Protein AF-A0A2W2DMK9-F1 (afdb_monomer_lite)

Secondary structure (DSSP, 8-state):
----------S-HHHHHHHHHHHHHH-----HHHHHHHHHHHHHHHHHHHHHTT-HHHHHHHT-GGGTTT--HHHHHHHHHH--HHHHHHHHHHHHTT----------GGGG-

Structure (mmCIF, N/CA/C/O backbone):
data_AF-A0A2W2DMK9-F1
#
_entry.id   AF-A0A2W2DMK9-F1
#
loop_
_atom_site.group_PDB
_atom_site.id
_atom_site.type_symbol
_atom_site.label_atom_id
_atom_site.label_alt_id
_atom_site.label_comp_id
_atom_site.label_asym_id
_atom_site.label_entity_id
_atom_site.label_seq_id
_atom_site.pdbx_PDB_ins_code
_atom_site.Cartn_x
_atom_site.Cartn_y
_atom_site.Cartn_z
_atom_site.occupancy
_atom_site.B_iso_or_equiv
_atom_site.auth_seq_id
_atom_site.auth_comp_id
_atom_site.auth_asym_id
_atom_site.auth_atom_id
_atom_site.pdbx_PDB_model_num
ATOM 1 N N . ALA A 1 1 ? -14.076 0.960 -11.144 1.00 63.22 1 ALA A N 1
ATOM 2 C CA . ALA A 1 1 ? -12.914 0.153 -11.570 1.00 63.22 1 ALA A CA 1
ATOM 3 C C . ALA A 1 1 ? -11.703 0.640 -10.790 1.00 63.22 1 ALA A C 1
ATOM 5 O O . ALA A 1 1 ? -11.565 1.849 -10.645 1.00 63.22 1 ALA A O 1
ATOM 6 N N . LEU A 1 2 ? -10.895 -0.267 -10.238 1.00 81.94 2 LEU A N 1
ATOM 7 C CA . LEU A 1 2 ? -9.664 0.103 -9.536 1.00 81.94 2 LEU A CA 1
ATOM 8 C C . LEU A 1 2 ? -8.617 0.544 -10.565 1.00 81.94 2 LEU A C 1
ATOM 10 O O . LEU A 1 2 ? -8.496 -0.079 -11.619 1.00 81.94 2 LEU A O 1
ATOM 14 N N . PHE A 1 3 ? -7.872 1.601 -10.265 1.00 89.00 3 PHE A N 1
ATOM 15 C CA . PHE A 1 3 ? -6.722 2.037 -11.050 1.00 89.00 3 PHE A CA 1
ATOM 16 C C . PHE A 1 3 ? -5.594 2.434 -10.100 1.00 89.00 3 PHE A C 1
ATOM 18 O O . PHE A 1 3 ? -5.844 2.856 -8.973 1.00 89.00 3 PHE A O 1
ATOM 25 N N . LEU A 1 4 ? -4.356 2.284 -10.560 1.00 90.56 4 LEU A N 1
ATOM 26 C CA . LEU A 1 4 ? -3.157 2.625 -9.807 1.00 90.56 4 LEU A CA 1
ATOM 27 C C . LEU A 1 4 ? -2.240 3.447 -10.707 1.00 90.56 4 LEU A C 1
ATOM 29 O O . LEU A 1 4 ? -1.948 3.039 -11.831 1.00 90.56 4 LEU A O 1
ATOM 33 N N . THR A 1 5 ? -1.766 4.574 -10.187 1.00 93.06 5 THR A N 1
ATOM 34 C CA . THR A 1 5 ? -0.752 5.405 -10.836 1.00 93.06 5 THR A CA 1
ATOM 35 C C . THR A 1 5 ? 0.493 5.405 -9.964 1.00 93.06 5 THR A C 1
ATOM 37 O O . THR A 1 5 ? 0.423 5.735 -8.783 1.00 93.06 5 THR A O 1
ATOM 40 N N . LEU A 1 6 ? 1.631 5.043 -10.553 1.00 93.38 6 LEU A N 1
ATOM 41 C CA . LEU A 1 6 ? 2.944 5.071 -9.914 1.00 93.38 6 LEU A CA 1
ATOM 42 C C . LEU A 1 6 ? 3.880 5.904 -10.787 1.00 93.38 6 LEU A C 1
ATOM 44 O O . LEU A 1 6 ? 3.841 5.802 -12.013 1.00 93.38 6 LEU A O 1
ATOM 48 N N . GLY A 1 7 ? 4.721 6.720 -10.162 1.00 92.62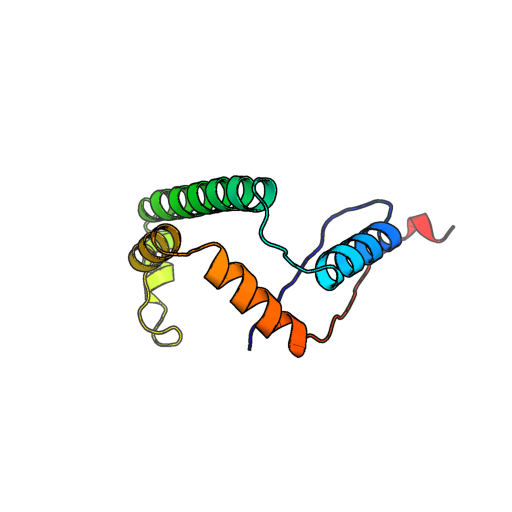 7 GLY A N 1
ATOM 49 C CA . GLY A 1 7 ? 5.668 7.570 -10.870 1.00 92.62 7 GLY A CA 1
ATOM 50 C C . GLY A 1 7 ? 6.539 8.372 -9.914 1.00 92.62 7 GLY A C 1
ATOM 51 O O . GLY A 1 7 ? 6.305 8.388 -8.707 1.00 92.62 7 GLY A O 1
ATOM 52 N N . GLY A 1 8 ? 7.548 9.027 -10.473 1.00 92.25 8 GLY A N 1
ATOM 53 C CA . GLY A 1 8 ? 8.471 9.887 -9.747 1.00 92.25 8 GLY A CA 1
ATOM 54 C C . GLY A 1 8 ? 9.547 10.441 -10.673 1.00 92.25 8 GLY A C 1
ATOM 55 O O . GLY A 1 8 ? 9.729 9.947 -11.790 1.00 92.25 8 GLY A O 1
ATOM 56 N N . ASP A 1 9 ? 10.257 11.457 -10.195 1.00 92.88 9 ASP A N 1
ATOM 57 C CA . ASP A 1 9 ? 11.366 12.062 -10.925 1.00 92.88 9 ASP A CA 1
ATOM 58 C C . ASP A 1 9 ? 12.608 11.171 -10.845 1.00 92.88 9 ASP A C 1
ATOM 60 O O . ASP A 1 9 ? 13.015 10.718 -9.773 1.00 92.88 9 ASP A O 1
ATOM 64 N N . THR A 1 10 ? 13.225 10.907 -11.994 1.00 92.38 10 THR A N 1
ATOM 65 C CA . THR A 1 10 ? 14.443 10.101 -12.083 1.00 92.38 10 THR A CA 1
ATOM 66 C C . THR A 1 10 ? 15.243 10.462 -13.329 1.00 92.38 10 THR A C 1
ATOM 68 O O . THR A 1 10 ? 14.679 10.781 -14.374 1.00 92.38 10 THR A O 1
ATOM 71 N N . ASN A 1 11 ? 16.568 10.342 -13.239 1.00 92.31 11 ASN A N 1
ATOM 72 C CA . ASN A 1 11 ? 17.453 10.417 -14.406 1.00 92.31 11 ASN A CA 1
ATOM 73 C C . ASN A 1 11 ? 17.453 9.112 -15.225 1.00 92.31 11 ASN A C 1
ATOM 75 O O . ASN A 1 11 ? 17.996 9.074 -16.325 1.00 92.31 11 ASN A O 1
ATOM 79 N N . HIS A 1 12 ? 16.835 8.050 -14.697 1.00 92.62 12 HIS A N 1
ATOM 80 C CA . HIS A 1 12 ? 16.813 6.706 -15.271 1.00 92.62 12 HIS A CA 1
ATOM 81 C C . HIS A 1 12 ? 15.364 6.216 -15.476 1.00 92.62 12 HIS A C 1
ATOM 83 O O . HIS A 1 12 ? 14.937 5.245 -14.845 1.00 92.62 12 HIS A O 1
ATOM 89 N N . PRO A 1 13 ? 14.557 6.872 -16.337 1.00 93.00 13 PRO A N 1
ATOM 90 C CA . PRO A 1 13 ? 13.124 6.584 -16.465 1.00 93.00 13 PRO A CA 1
ATOM 91 C C . PRO A 1 13 ? 12.839 5.157 -16.939 1.00 93.00 13 PRO A C 1
ATOM 93 O O . PRO A 1 13 ? 11.905 4.520 -16.458 1.00 93.00 13 PRO A O 1
ATOM 96 N N . THR A 1 14 ? 13.656 4.623 -17.850 1.00 93.12 14 THR A N 1
ATOM 97 C CA . THR A 1 14 ? 13.511 3.244 -18.338 1.00 93.12 14 THR A CA 1
ATOM 98 C C . THR A 1 14 ? 13.748 2.223 -17.225 1.00 93.12 14 THR A C 1
ATOM 100 O O . THR A 1 14 ? 12.982 1.269 -17.108 1.00 93.12 14 THR A O 1
ATOM 103 N N . GLU A 1 15 ? 14.769 2.436 -16.390 1.00 94.62 15 GLU A N 1
ATOM 104 C CA . GLU A 1 15 ? 15.094 1.546 -15.268 1.00 94.62 15 GLU A CA 1
ATOM 105 C C . GLU A 1 15 ? 13.992 1.578 -14.206 1.00 94.62 15 GLU A C 1
ATOM 107 O O . GLU A 1 15 ? 13.559 0.525 -13.747 1.00 94.62 15 GLU A O 1
ATOM 112 N N . LEU A 1 16 ? 13.465 2.766 -13.880 1.00 94.88 16 LEU A N 1
ATOM 113 C CA . LEU A 1 16 ? 12.340 2.905 -12.953 1.00 94.88 16 LEU A CA 1
ATOM 114 C C . LEU A 1 16 ? 11.089 2.185 -13.471 1.00 94.88 16 LEU A C 1
ATOM 116 O O . LEU A 1 16 ? 10.454 1.442 -12.727 1.00 94.88 16 LEU A O 1
ATOM 120 N N . ILE A 1 17 ? 10.741 2.375 -14.749 1.00 94.81 17 ILE A N 1
ATOM 121 C CA . ILE A 1 17 ? 9.590 1.701 -15.365 1.00 94.81 17 ILE A CA 1
ATOM 122 C C . ILE A 1 17 ? 9.751 0.181 -15.296 1.00 94.81 17 ILE A C 1
ATOM 124 O O . ILE A 1 17 ? 8.783 -0.515 -14.980 1.00 94.81 17 ILE A O 1
ATOM 128 N N . GLN A 1 18 ? 10.945 -0.335 -15.597 1.00 95.00 18 GLN A N 1
ATOM 129 C CA . GLN A 1 18 ? 11.197 -1.771 -15.553 1.00 95.00 18 GLN A CA 1
ATOM 130 C C . GLN A 1 18 ? 11.117 -2.303 -14.119 1.00 95.00 18 GLN A C 1
ATOM 132 O O . GLN A 1 18 ? 10.378 -3.251 -13.877 1.00 95.00 18 GLN A O 1
ATOM 137 N N . ALA A 1 19 ? 11.760 -1.633 -13.160 1.00 94.94 19 ALA A N 1
ATOM 138 C CA . ALA A 1 19 ? 11.716 -2.018 -11.752 1.00 94.94 19 ALA A CA 1
ATOM 139 C C . ALA A 1 19 ? 10.281 -2.045 -11.199 1.00 94.94 19 ALA A C 1
ATOM 141 O O . ALA A 1 19 ? 9.898 -2.993 -10.517 1.00 94.94 19 ALA A O 1
ATOM 142 N N . LEU A 1 20 ? 9.454 -1.047 -11.532 1.00 94.25 20 LEU A N 1
ATOM 143 C CA . LEU A 1 20 ? 8.047 -1.024 -11.125 1.00 94.25 20 LEU A CA 1
ATOM 144 C C . LEU A 1 20 ? 7.260 -2.190 -11.732 1.00 94.25 20 LEU A C 1
ATOM 146 O O . LEU A 1 20 ? 6.486 -2.832 -11.026 1.00 94.25 20 LEU A O 1
ATOM 150 N N . LYS A 1 21 ? 7.459 -2.494 -13.022 1.00 93.56 21 LYS A N 1
ATOM 151 C CA . LYS A 1 21 ? 6.818 -3.653 -13.665 1.00 93.56 21 LYS A CA 1
ATOM 152 C C . LYS A 1 21 ? 7.241 -4.965 -13.014 1.00 93.56 21 LYS A C 1
ATOM 154 O O . LYS A 1 21 ? 6.384 -5.808 -12.759 1.00 93.56 21 LYS A O 1
ATOM 159 N N . ASP A 1 22 ? 8.525 -5.122 -12.721 1.00 93.75 22 ASP A N 1
ATOM 160 C CA . ASP A 1 22 ? 9.062 -6.335 -12.106 1.00 93.75 22 ASP A CA 1
ATOM 161 C C . ASP A 1 22 ? 8.486 -6.532 -10.696 1.00 93.75 22 ASP A C 1
ATOM 163 O O . ASP A 1 22 ? 8.017 -7.620 -10.367 1.00 93.75 22 ASP A O 1
ATOM 167 N N . ILE A 1 23 ? 8.409 -5.469 -9.887 1.00 91.62 23 ILE A N 1
ATOM 168 C CA . ILE A 1 23 ? 7.794 -5.513 -8.550 1.00 91.62 23 ILE A CA 1
ATOM 169 C C . ILE A 1 23 ? 6.305 -5.873 -8.643 1.00 91.62 23 ILE A C 1
ATOM 171 O O . ILE A 1 23 ? 5.845 -6.780 -7.950 1.00 91.62 23 ILE A O 1
ATOM 175 N N . LEU A 1 24 ? 5.550 -5.204 -9.522 1.00 92.12 24 LEU A N 1
ATOM 176 C CA . LEU A 1 24 ? 4.115 -5.460 -9.681 1.00 92.12 24 LEU A CA 1
ATOM 177 C C . LEU A 1 24 ? 3.831 -6.891 -10.158 1.00 92.12 24 LEU A C 1
ATOM 179 O O . LEU A 1 24 ? 2.869 -7.507 -9.710 1.00 92.12 24 LEU A O 1
ATOM 183 N N . THR A 1 25 ? 4.658 -7.429 -11.056 1.00 90.50 25 THR A N 1
ATOM 184 C CA . THR A 1 25 ? 4.477 -8.783 -11.608 1.00 90.50 25 THR A CA 1
ATOM 185 C C . THR A 1 25 ? 4.989 -9.889 -10.690 1.00 90.50 25 THR A C 1
ATOM 187 O O . THR A 1 25 ? 4.459 -10.996 -10.745 1.00 90.50 25 THR A O 1
ATOM 190 N N . THR A 1 26 ? 5.959 -9.599 -9.816 1.00 91.44 26 THR A N 1
ATOM 191 C CA . THR A 1 26 ? 6.403 -10.525 -8.756 1.00 91.44 26 THR A CA 1
ATOM 192 C C . THR A 1 26 ? 5.276 -10.807 -7.761 1.00 91.44 26 THR A C 1
ATOM 194 O O . THR A 1 26 ? 5.146 -11.923 -7.261 1.00 91.44 26 THR A O 1
ATOM 197 N N . GLY A 1 27 ? 4.440 -9.799 -7.511 1.00 88.69 27 GLY A N 1
ATOM 198 C CA . GLY A 1 27 ? 3.301 -9.878 -6.612 1.00 88.69 27 GLY A CA 1
ATOM 199 C C . GLY A 1 27 ? 3.669 -9.836 -5.132 1.00 88.69 27 GLY A C 1
ATOM 200 O O . GLY A 1 27 ? 4.825 -9.642 -4.753 1.00 88.69 27 GLY A O 1
ATOM 201 N N . LEU A 1 28 ? 2.655 -9.970 -4.278 1.00 91.44 28 LEU A N 1
ATOM 202 C CA . LEU A 1 28 ? 2.812 -9.909 -2.828 1.00 91.44 28 LEU A CA 1
ATOM 203 C C . LEU A 1 28 ? 2.743 -11.316 -2.236 1.00 91.44 28 LEU A C 1
ATOM 205 O O . LEU A 1 28 ? 1.705 -11.968 -2.282 1.00 91.44 28 LEU A O 1
ATOM 209 N N . MET A 1 29 ? 3.840 -11.771 -1.630 1.00 90.19 29 MET A N 1
ATOM 210 C CA . MET A 1 29 ? 3.862 -13.010 -0.852 1.00 90.19 29 MET A CA 1
ATOM 211 C C . MET A 1 29 ? 3.994 -12.715 0.638 1.00 90.19 29 MET A C 1
ATOM 213 O O . MET A 1 29 ? 4.851 -11.937 1.066 1.00 90.19 29 MET A O 1
ATOM 217 N N . LYS A 1 30 ? 3.154 -13.377 1.440 1.00 94.00 30 LYS A N 1
ATOM 218 C CA . LYS A 1 30 ? 3.157 -13.238 2.897 1.00 94.00 30 LYS A CA 1
ATOM 219 C C . LYS A 1 30 ? 4.521 -13.638 3.462 1.00 94.00 30 LYS A C 1
ATOM 221 O O . LYS A 1 30 ? 5.003 -14.745 3.238 1.00 94.00 30 LYS A O 1
ATOM 226 N N . SER A 1 31 ? 5.132 -12.719 4.197 1.00 96.00 31 SER A N 1
ATOM 227 C CA . SER A 1 31 ? 6.414 -12.900 4.876 1.00 96.00 31 SER A CA 1
ATOM 228 C C . SER A 1 31 ? 6.456 -12.028 6.127 1.00 96.00 31 SER A C 1
ATOM 230 O O . SER A 1 31 ? 5.710 -11.051 6.222 1.00 96.00 31 SER A O 1
ATOM 232 N N . ASP A 1 32 ? 7.349 -12.342 7.066 1.00 96.94 32 ASP A N 1
ATOM 233 C CA . ASP A 1 32 ? 7.524 -11.534 8.282 1.00 96.94 32 ASP A CA 1
ATOM 234 C C . ASP A 1 32 ? 7.957 -10.095 7.959 1.00 96.94 32 ASP A C 1
ATOM 236 O O . ASP A 1 32 ? 7.541 -9.149 8.626 1.00 96.94 32 ASP A O 1
ATOM 240 N N . ALA A 1 33 ? 8.758 -9.919 6.902 1.00 96.19 33 ALA A N 1
ATOM 241 C CA . ALA A 1 33 ? 9.165 -8.604 6.419 1.00 96.19 33 ALA A CA 1
ATOM 242 C C . ALA A 1 33 ? 7.963 -7.806 5.891 1.00 96.19 33 ALA A C 1
ATOM 244 O O . ALA A 1 33 ? 7.738 -6.681 6.332 1.00 96.19 33 ALA A O 1
ATOM 245 N N . LEU A 1 34 ? 7.142 -8.417 5.028 1.00 95.81 34 LEU A N 1
ATOM 246 C CA . LEU A 1 34 ? 5.945 -7.767 4.494 1.00 95.81 34 LEU A CA 1
ATOM 247 C C . LEU A 1 34 ? 4.934 -7.437 5.599 1.00 95.81 34 LEU A C 1
ATOM 249 O O . LEU A 1 34 ? 4.320 -6.376 5.564 1.00 95.81 34 LEU A O 1
ATOM 253 N N . LEU A 1 35 ? 4.781 -8.313 6.597 1.00 97.88 35 LEU A N 1
ATOM 254 C CA . LEU A 1 35 ? 3.925 -8.050 7.753 1.00 97.88 35 LEU A CA 1
ATOM 255 C C . LEU A 1 35 ? 4.403 -6.828 8.540 1.00 97.88 35 LEU A C 1
ATOM 257 O O . LEU A 1 35 ? 3.599 -5.966 8.882 1.00 97.88 35 LEU A O 1
ATOM 261 N N . LYS A 1 36 ? 5.710 -6.716 8.788 1.00 98.06 36 LYS A N 1
ATOM 262 C CA . LYS A 1 36 ? 6.283 -5.554 9.472 1.00 98.06 36 LYS A CA 1
ATOM 263 C C . LYS A 1 36 ? 6.053 -4.255 8.691 1.00 98.06 36 LYS A C 1
ATOM 265 O O . LYS A 1 36 ? 5.668 -3.253 9.294 1.00 98.06 36 LYS A O 1
ATOM 270 N N . ASP A 1 37 ? 6.281 -4.273 7.380 1.00 96.81 37 ASP A N 1
ATOM 271 C CA . ASP A 1 37 ? 6.090 -3.098 6.523 1.00 96.81 37 ASP A CA 1
ATOM 272 C C . ASP A 1 37 ? 4.609 -2.707 6.431 1.00 96.81 37 ASP A C 1
ATOM 274 O O . ASP A 1 37 ? 4.269 -1.524 6.494 1.00 96.81 37 ASP A O 1
ATOM 278 N N . PHE A 1 38 ? 3.716 -3.697 6.372 1.00 97.38 38 PHE A N 1
ATOM 279 C CA . PHE A 1 38 ? 2.273 -3.492 6.420 1.00 97.38 38 PHE A CA 1
ATOM 280 C C . PHE A 1 38 ? 1.831 -2.811 7.719 1.00 97.38 38 PHE A C 1
ATOM 282 O O . PHE A 1 38 ? 1.132 -1.803 7.659 1.00 97.38 38 PHE A O 1
ATOM 289 N N . GLU A 1 39 ? 2.266 -3.298 8.884 1.00 97.69 39 GLU A N 1
ATOM 290 C CA . GLU A 1 39 ? 1.903 -2.692 10.173 1.00 97.69 39 GLU A CA 1
ATOM 291 C C . GLU A 1 39 ? 2.410 -1.245 10.294 1.00 97.69 39 GLU A C 1
ATOM 293 O O . GLU A 1 39 ? 1.720 -0.377 10.839 1.00 97.69 39 GLU A O 1
ATOM 298 N N . LEU A 1 40 ? 3.593 -0.949 9.741 1.00 97.75 40 LEU A N 1
ATOM 299 C CA . LEU A 1 40 ? 4.109 0.417 9.679 1.00 97.75 40 LEU A CA 1
ATOM 300 C C . LEU A 1 40 ? 3.230 1.304 8.787 1.00 97.75 40 LEU A C 1
ATOM 302 O O . LEU A 1 40 ? 2.770 2.355 9.236 1.00 97.75 40 LEU A O 1
ATOM 306 N N . ALA A 1 41 ? 2.947 0.867 7.557 1.00 96.69 41 ALA A N 1
ATOM 307 C CA . ALA A 1 41 ? 2.108 1.607 6.618 1.00 96.69 41 ALA A CA 1
ATOM 308 C C . ALA A 1 41 ? 0.691 1.837 7.174 1.00 96.69 41 ALA A C 1
ATOM 310 O O . ALA A 1 41 ? 0.175 2.956 7.113 1.00 96.69 41 ALA A O 1
ATOM 311 N N . LYS A 1 42 ? 0.094 0.809 7.789 1.00 96.88 42 LYS A N 1
ATOM 312 C CA . LYS A 1 42 ? -1.209 0.858 8.466 1.00 96.88 42 LYS A CA 1
ATOM 313 C C . LYS A 1 42 ? -1.224 1.923 9.564 1.00 96.88 42 LYS A C 1
ATOM 315 O O . LYS A 1 42 ? -2.107 2.783 9.592 1.00 96.88 42 LYS A O 1
ATOM 320 N N . LYS A 1 43 ? -0.201 1.930 10.426 1.00 96.00 43 LYS A N 1
ATOM 321 C CA . LYS A 1 43 ? -0.051 2.926 11.496 1.00 96.00 43 LYS A CA 1
ATOM 322 C C . LYS A 1 43 ? 0.101 4.347 10.954 1.00 96.00 43 LYS A C 1
ATOM 324 O O . LYS A 1 43 ? -0.494 5.276 11.503 1.00 96.00 43 LYS A O 1
ATOM 329 N N . GLU A 1 44 ? 0.875 4.533 9.887 1.00 96.50 44 GLU A N 1
ATOM 330 C CA . GLU A 1 44 ? 1.033 5.844 9.258 1.00 96.50 44 GLU A CA 1
ATOM 331 C C . GLU A 1 44 ? -0.272 6.354 8.629 1.00 96.50 44 GLU A C 1
ATOM 333 O O . GLU A 1 44 ? -0.621 7.522 8.814 1.00 96.50 44 GLU A O 1
ATOM 338 N N . MET A 1 45 ? -1.010 5.497 7.913 1.00 94.81 45 MET A N 1
ATOM 339 C CA . MET A 1 45 ? -2.310 5.845 7.321 1.00 94.81 45 MET A CA 1
ATOM 340 C C . MET A 1 45 ? -3.339 6.230 8.386 1.00 94.81 45 MET A C 1
ATOM 342 O O . MET A 1 45 ? -4.024 7.251 8.257 1.00 94.81 45 MET A O 1
ATOM 346 N N . TYR A 1 46 ? -3.397 5.466 9.478 1.00 94.38 46 TYR A N 1
ATOM 347 C CA . TYR A 1 46 ? -4.253 5.785 10.614 1.00 94.38 46 TYR A CA 1
ATOM 348 C C . TYR A 1 46 ? -3.901 7.157 11.214 1.00 94.38 46 TYR A C 1
ATOM 350 O O . TYR A 1 46 ? -4.768 8.019 11.350 1.00 94.38 46 TYR A O 1
ATOM 358 N N . GLY A 1 47 ? -2.616 7.417 11.486 1.00 93.88 47 GLY A N 1
ATOM 359 C CA . GLY A 1 47 ? -2.159 8.706 12.021 1.00 93.88 47 GLY A CA 1
ATOM 360 C C . GLY A 1 47 ? -2.476 9.901 11.111 1.00 93.88 47 GLY A C 1
ATOM 361 O O . GLY A 1 47 ? -2.917 10.953 11.587 1.00 93.88 47 GLY A O 1
ATOM 362 N N . ARG A 1 48 ? -2.314 9.736 9.790 1.00 92.38 48 ARG A N 1
ATOM 363 C CA . ARG A 1 48 ? -2.705 10.746 8.790 1.00 92.38 48 ARG A CA 1
ATOM 364 C C . ARG A 1 48 ? -4.210 11.019 8.815 1.00 92.38 48 ARG A C 1
ATOM 366 O O . ARG A 1 48 ? -4.619 12.174 8.706 1.00 92.38 48 ARG A O 1
ATOM 373 N N . SER A 1 49 ? -5.029 9.988 9.003 1.00 91.06 49 SER A N 1
ATOM 374 C CA . SER A 1 49 ? -6.487 10.128 9.102 1.00 91.06 49 SER A CA 1
ATOM 375 C C . SER A 1 49 ? -6.905 10.885 10.362 1.00 91.06 49 SER A C 1
ATOM 377 O O . SER A 1 49 ? -7.671 11.837 10.257 1.00 91.06 49 SER A O 1
ATOM 379 N N . ILE A 1 50 ? -6.304 10.585 11.520 1.00 92.31 50 ILE A N 1
ATOM 380 C CA . ILE A 1 50 ? -6.532 11.350 12.760 1.00 92.31 50 ILE A CA 1
ATOM 381 C C . ILE A 1 50 ? -6.140 12.822 12.599 1.00 92.31 50 ILE A C 1
ATOM 383 O O . ILE A 1 50 ? -6.841 13.713 13.068 1.00 92.31 50 ILE A O 1
ATOM 387 N N . THR A 1 51 ? -5.038 13.105 11.904 1.00 92.50 51 THR A N 1
ATOM 388 C CA . THR A 1 51 ? -4.602 14.491 11.687 1.00 92.50 51 THR A CA 1
ATOM 389 C C . THR A 1 51 ? -5.593 15.259 10.810 1.00 92.50 51 THR A C 1
ATOM 391 O O . THR A 1 51 ? -5.904 16.410 11.113 1.00 92.50 51 THR A O 1
ATOM 394 N N . ARG A 1 52 ? -6.145 14.621 9.767 1.00 91.62 52 ARG A N 1
ATOM 395 C CA . ARG A 1 52 ? -7.179 15.223 8.908 1.00 91.62 52 ARG A CA 1
ATOM 396 C C . ARG A 1 52 ? -8.458 15.574 9.671 1.00 91.62 52 ARG A C 1
ATOM 398 O O . ARG A 1 52 ? -9.092 16.561 9.323 1.00 91.62 52 ARG A O 1
ATOM 405 N N . MET A 1 53 ? -8.791 14.859 10.747 1.00 91.00 53 MET A N 1
ATOM 406 C CA . MET A 1 53 ? -9.945 15.189 11.604 1.00 91.00 53 MET A CA 1
ATOM 407 C C . MET A 1 53 ? -9.826 16.534 12.323 1.00 91.00 53 MET A C 1
ATOM 409 O O . MET A 1 53 ? -10.821 17.033 12.835 1.00 91.00 53 MET A O 1
ATOM 413 N N . ASN A 1 54 ? -8.640 17.142 12.347 1.00 91.06 54 ASN A N 1
ATOM 414 C CA . ASN A 1 54 ? -8.441 18.471 12.922 1.00 91.06 54 ASN A CA 1
ATOM 415 C C . ASN A 1 54 ? -8.569 19.609 11.891 1.00 91.06 54 ASN A C 1
ATOM 417 O O . ASN A 1 54 ? -8.365 20.766 12.251 1.00 91.06 54 ASN A O 1
ATOM 421 N N . SER A 1 55 ? -8.880 19.313 10.623 1.00 92.88 55 SER A N 1
ATOM 422 C CA . SER A 1 55 ? -9.090 20.316 9.570 1.00 92.88 55 SER A CA 1
ATOM 423 C C . SER A 1 55 ? -10.567 20.394 9.201 1.00 92.88 55 SER A C 1
ATOM 425 O O . SER A 1 55 ? -11.169 19.408 8.776 1.00 92.88 55 SER A O 1
ATOM 427 N N . LEU A 1 56 ? -11.144 21.592 9.329 1.00 89.50 56 LEU A N 1
ATOM 428 C CA . LEU A 1 56 ? -12.529 21.846 8.933 1.00 89.50 56 LEU A CA 1
ATOM 429 C C . LEU A 1 56 ? -12.723 21.619 7.430 1.00 89.50 56 LEU A C 1
ATOM 431 O O . LEU A 1 56 ? -13.753 21.101 7.012 1.00 89.50 56 LEU A O 1
ATOM 435 N N . GLU A 1 57 ? -11.714 21.958 6.632 1.00 88.12 57 GLU A N 1
ATOM 436 C CA . GLU A 1 57 ? -11.685 21.747 5.189 1.00 88.12 57 GLU A CA 1
ATOM 437 C C . GLU A 1 57 ? -11.731 20.253 4.850 1.00 88.12 57 GLU A C 1
ATOM 439 O O . GLU A 1 57 ? -12.535 19.829 4.025 1.00 88.12 57 GLU A O 1
ATOM 444 N N . ALA A 1 58 ? -10.913 19.434 5.518 1.00 86.06 58 ALA A N 1
ATOM 445 C CA . ALA A 1 58 ? -10.909 17.988 5.309 1.00 86.06 58 ALA A CA 1
ATOM 446 C C . ALA A 1 58 ? -12.238 17.340 5.728 1.00 86.06 58 ALA A C 1
ATOM 448 O O . ALA A 1 58 ? -12.729 16.447 5.038 1.00 86.06 58 ALA A O 1
ATOM 449 N N . ILE A 1 59 ? -12.836 17.813 6.827 1.00 85.19 59 ILE A N 1
ATOM 450 C CA . ILE A 1 59 ? -14.166 17.386 7.269 1.00 85.19 59 ILE A CA 1
ATOM 451 C C . ILE A 1 59 ? -15.212 17.749 6.209 1.00 85.19 59 ILE A C 1
ATOM 453 O O . ILE A 1 59 ? -15.953 16.871 5.773 1.00 85.19 59 ILE A O 1
ATOM 457 N N . ALA A 1 60 ? -15.250 19.005 5.755 1.00 86.00 60 ALA A N 1
ATOM 458 C CA . ALA A 1 60 ? -16.213 19.478 4.760 1.00 86.00 60 ALA A CA 1
ATOM 459 C C . ALA A 1 60 ? -16.110 18.697 3.440 1.00 86.00 60 ALA A C 1
ATOM 461 O O . ALA A 1 60 ? -17.124 18.199 2.954 1.00 86.00 60 ALA A O 1
ATOM 462 N N . ASN A 1 61 ? -14.891 18.488 2.932 1.00 84.06 61 ASN A N 1
ATOM 463 C CA . ASN A 1 61 ? -14.647 17.722 1.705 1.00 84.06 61 ASN A CA 1
ATOM 464 C C . ASN A 1 61 ? -15.117 16.261 1.816 1.00 84.06 61 ASN A C 1
ATOM 466 O O . ASN A 1 61 ? -15.474 15.650 0.814 1.00 84.06 61 ASN A O 1
ATOM 470 N N . SER A 1 62 ? -15.143 15.686 3.024 1.00 79.56 62 SER A N 1
ATOM 471 C CA . SER A 1 62 ? -15.637 14.317 3.228 1.00 79.56 62 SER A CA 1
ATOM 472 C C . SER A 1 62 ? -17.159 14.188 3.132 1.00 79.56 62 SER A C 1
ATOM 474 O O . SER A 1 62 ? -17.665 13.100 2.876 1.00 79.56 62 SER A O 1
ATOM 476 N N . PHE A 1 63 ? -17.894 15.296 3.280 1.00 77.38 63 PHE A N 1
ATOM 477 C CA . PHE A 1 63 ? -19.355 15.328 3.187 1.00 77.38 63 PHE A CA 1
ATOM 478 C C . PHE A 1 63 ? -19.883 15.616 1.775 1.00 77.38 63 PHE A C 1
ATOM 480 O O . PHE A 1 63 ? -21.089 15.530 1.560 1.00 77.38 63 PHE A O 1
ATOM 487 N N . GLU A 1 64 ? -19.026 15.873 0.782 1.00 68.19 64 GLU A N 1
ATOM 488 C CA . GLU A 1 64 ? -19.439 16.085 -0.622 1.00 68.19 64 GLU A CA 1
ATOM 489 C C . GLU A 1 64 ? -19.941 14.791 -1.321 1.00 68.19 64 GLU A C 1
ATOM 491 O O . GLU A 1 64 ? -20.169 14.742 -2.530 1.00 68.19 64 GLU A O 1
ATOM 496 N N . GLY A 1 65 ? -20.113 13.711 -0.556 1.00 58.28 65 GLY A N 1
ATOM 497 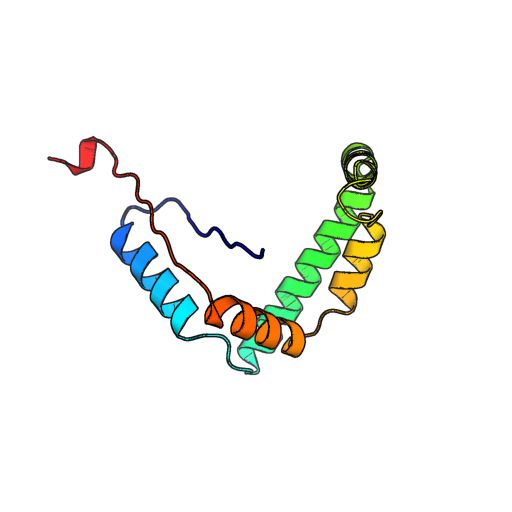C CA . GLY A 1 65 ? -20.209 12.329 -1.006 1.00 58.28 65 GLY A CA 1
ATOM 498 C C . GLY A 1 65 ? -21.604 11.766 -1.282 1.00 58.28 65 GLY A C 1
ATOM 499 O O . GLY A 1 65 ? -21.767 10.560 -1.086 1.00 58.28 65 GLY A O 1
ATOM 500 N N . GLU A 1 66 ? -22.575 12.527 -1.808 1.00 57.41 66 GLU A N 1
ATOM 501 C CA . GLU A 1 66 ? -23.787 11.891 -2.384 1.00 57.41 66 GLU A CA 1
ATOM 502 C C . GLU A 1 66 ? -23.407 10.854 -3.467 1.00 57.41 66 GLU A C 1
ATOM 504 O O . GLU A 1 66 ? -24.070 9.831 -3.621 1.00 57.41 66 GLU A O 1
ATOM 509 N N . ASN A 1 67 ? -22.271 11.056 -4.147 1.00 59.31 67 ASN A N 1
ATOM 510 C CA . ASN A 1 67 ? -21.731 10.136 -5.154 1.00 59.31 67 ASN A CA 1
ATOM 511 C C . ASN A 1 67 ? -20.797 9.037 -4.595 1.00 59.31 67 ASN A C 1
ATOM 513 O O . ASN A 1 67 ? -20.439 8.123 -5.335 1.00 59.31 67 ASN A O 1
ATOM 517 N N . TYR A 1 68 ? -20.393 9.109 -3.320 1.00 58.78 68 TYR A N 1
ATOM 518 C CA . TYR A 1 68 ? -19.368 8.240 -2.709 1.00 58.78 68 TYR A CA 1
ATOM 519 C C . TYR A 1 68 ? -19.822 7.606 -1.379 1.00 58.78 68 TYR A C 1
ATOM 521 O O . TYR A 1 68 ? -19.010 7.258 -0.526 1.00 58.78 68 TYR A O 1
ATOM 529 N N . GLY A 1 69 ? -21.134 7.418 -1.212 1.00 62.53 69 GLY A N 1
ATOM 530 C CA . GLY A 1 69 ? -21.689 6.513 -0.202 1.00 62.53 69 GLY A CA 1
ATOM 531 C C . GLY A 1 69 ? -21.652 7.017 1.243 1.00 62.53 69 GLY A C 1
ATOM 532 O O . GLY A 1 69 ? -21.609 6.188 2.147 1.00 62.53 69 GLY A O 1
ATOM 533 N N . ASN A 1 70 ? -21.680 8.337 1.475 1.00 68.12 70 ASN A N 1
ATOM 534 C CA . ASN A 1 70 ? -21.711 8.950 2.818 1.00 68.12 70 ASN A CA 1
ATOM 535 C C . ASN A 1 70 ? -20.570 8.518 3.765 1.00 68.12 70 ASN A C 1
ATOM 537 O O . ASN A 1 70 ? -20.709 8.624 4.981 1.00 68.12 70 ASN A O 1
ATOM 541 N N . THR A 1 71 ? -19.450 8.025 3.234 1.00 77.88 71 THR A N 1
ATOM 542 C CA . THR A 1 71 ? -18.283 7.654 4.046 1.00 77.88 71 THR A CA 1
ATOM 543 C C . THR A 1 71 ? -17.508 8.910 4.432 1.00 77.88 71 THR A C 1
ATOM 545 O O . THR A 1 71 ? -17.181 9.729 3.577 1.00 77.88 71 THR A O 1
ATOM 548 N N . THR A 1 72 ? -17.200 9.057 5.716 1.00 85.44 72 THR A N 1
ATOM 549 C CA . THR A 1 72 ? -16.483 10.209 6.269 1.00 85.44 72 THR A CA 1
ATOM 550 C C . THR A 1 72 ? -15.022 9.871 6.566 1.00 85.44 72 THR A C 1
ATOM 552 O O . THR A 1 72 ? -14.607 8.711 6.578 1.00 85.44 72 THR A O 1
ATOM 555 N N . ILE A 1 73 ? -14.223 10.888 6.902 1.00 85.12 73 ILE A N 1
ATOM 556 C CA . ILE A 1 73 ? -12.856 10.674 7.410 1.00 85.12 73 ILE A CA 1
ATOM 557 C C . ILE A 1 73 ? -12.806 9.839 8.704 1.00 85.12 73 ILE A C 1
ATOM 559 O O . ILE A 1 73 ? -11.761 9.267 9.016 1.00 85.12 73 ILE A O 1
ATOM 563 N N . PHE A 1 74 ? -13.905 9.771 9.466 1.00 87.75 74 PHE A N 1
ATOM 564 C CA . PHE A 1 74 ? -13.997 8.961 10.683 1.00 87.75 74 PHE A CA 1
ATOM 565 C C . PHE A 1 74 ? -14.096 7.473 10.350 1.00 87.75 74 PHE A C 1
ATOM 567 O O . PHE A 1 74 ? -13.391 6.663 10.952 1.00 87.75 74 PHE A O 1
ATOM 574 N N . ASP A 1 75 ? -14.881 7.136 9.329 1.00 88.62 75 ASP A N 1
ATOM 575 C CA . ASP A 1 75 ? -15.009 5.772 8.817 1.00 88.62 75 ASP A CA 1
ATOM 576 C C . ASP A 1 75 ? -13.692 5.293 8.185 1.00 88.62 75 ASP A C 1
ATOM 578 O O . ASP A 1 75 ? -13.267 4.158 8.397 1.00 88.62 75 ASP A O 1
ATOM 582 N N . GLU A 1 76 ? -12.985 6.182 7.476 1.00 87.69 76 GLU A N 1
ATOM 583 C CA . GLU A 1 76 ? -11.670 5.885 6.893 1.00 87.69 76 GLU A CA 1
ATOM 584 C C . GLU A 1 76 ? -10.637 5.492 7.967 1.00 87.69 76 GLU A C 1
ATOM 586 O O . GLU A 1 76 ? -9.854 4.558 7.788 1.00 87.69 76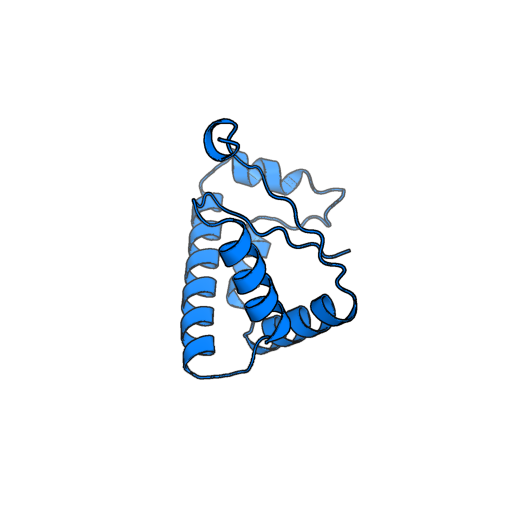 GLU A O 1
ATOM 591 N N . ALA A 1 77 ? -10.645 6.168 9.121 1.00 89.50 77 ALA A N 1
ATOM 592 C CA . ALA A 1 77 ? -9.743 5.827 10.218 1.00 89.50 77 ALA A CA 1
ATOM 593 C C . ALA A 1 77 ? -10.054 4.453 10.830 1.00 89.50 77 ALA A C 1
ATOM 595 O O . ALA A 1 77 ? -9.117 3.721 11.154 1.00 89.50 77 ALA A O 1
ATOM 596 N N . MET A 1 78 ? -11.335 4.091 10.957 1.00 89.81 78 MET A N 1
ATOM 597 C CA . MET A 1 78 ? -11.740 2.753 11.405 1.00 89.81 78 MET A CA 1
ATOM 598 C C . MET A 1 78 ? -11.304 1.682 10.400 1.00 89.81 78 MET A C 1
ATOM 600 O O . MET A 1 78 ? -10.709 0.680 10.788 1.00 89.81 78 MET A O 1
ATOM 604 N N . LEU A 1 79 ? -11.471 1.944 9.100 1.00 91.31 79 LEU A N 1
ATOM 605 C CA . LEU A 1 79 ? -11.019 1.039 8.043 1.00 91.31 79 LEU A CA 1
ATOM 606 C C . LEU A 1 79 ? -9.514 0.742 8.139 1.00 91.31 79 LEU A C 1
ATOM 608 O O . LEU A 1 79 ? -9.107 -0.416 8.051 1.00 91.31 79 LEU A O 1
ATOM 612 N N . TYR A 1 80 ? -8.675 1.760 8.365 1.00 92.00 80 TYR A N 1
ATOM 613 C CA . TYR A 1 80 ? -7.239 1.532 8.556 1.00 92.00 80 T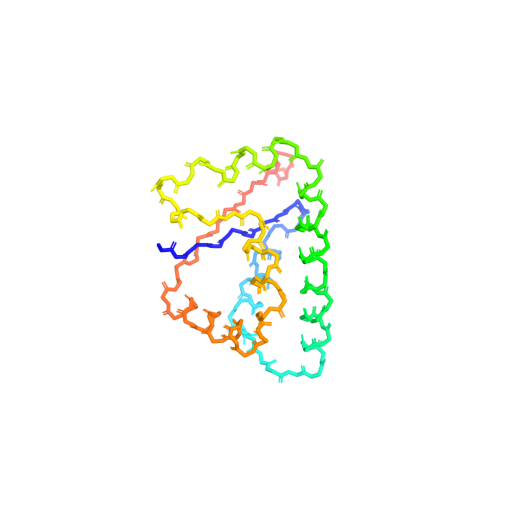YR A CA 1
ATOM 614 C C . TYR A 1 80 ? -6.903 0.772 9.841 1.00 92.00 80 TYR A C 1
ATOM 616 O O . TYR A 1 80 ? -5.812 0.222 9.913 1.00 92.00 80 TYR A O 1
ATOM 624 N N . GLN A 1 81 ? -7.770 0.722 10.856 1.00 90.00 81 GLN A N 1
ATOM 625 C CA . GLN A 1 81 ? -7.549 -0.140 12.024 1.00 90.00 81 GLN A CA 1
ATOM 626 C C . GLN A 1 81 ? -7.899 -1.600 11.740 1.00 90.00 81 GLN A C 1
ATOM 628 O O . GLN A 1 81 ? -7.195 -2.492 12.222 1.00 90.00 81 GLN A O 1
ATOM 633 N N . ASP A 1 82 ? -8.922 -1.840 10.927 1.00 94.00 82 ASP A N 1
ATOM 634 C CA . ASP A 1 82 ? -9.473 -3.179 10.713 1.00 94.00 82 ASP A CA 1
ATOM 635 C C . ASP A 1 82 ? -8.817 -3.925 9.548 1.00 94.00 82 ASP A C 1
ATOM 637 O O . ASP A 1 82 ? -8.758 -5.153 9.571 1.00 94.00 82 ASP A O 1
ATOM 641 N N . ILE A 1 83 ? -8.251 -3.202 8.574 1.00 96.12 83 ILE A N 1
ATOM 642 C CA . ILE A 1 83 ? -7.612 -3.812 7.403 1.00 96.12 83 ILE A CA 1
ATOM 643 C C . ILE A 1 83 ? -6.529 -4.823 7.805 1.00 96.12 83 ILE A C 1
ATOM 645 O O . ILE A 1 83 ? -5.691 -4.564 8.679 1.00 96.12 83 ILE A O 1
ATOM 649 N N . SER A 1 84 ? -6.525 -5.976 7.142 1.00 96.94 84 SER A N 1
ATOM 650 C CA . SER A 1 84 ? -5.548 -7.048 7.327 1.00 96.94 84 SER A CA 1
ATOM 651 C C . SER A 1 84 ? -4.607 -7.187 6.128 1.00 96.94 84 SER A C 1
ATOM 653 O O . SER A 1 84 ? -4.948 -6.853 4.991 1.00 96.94 84 SER A O 1
ATOM 655 N N . LEU A 1 85 ? -3.412 -7.740 6.364 1.00 97.25 85 LEU A N 1
ATOM 656 C CA . LEU A 1 85 ? -2.467 -8.035 5.284 1.00 97.25 85 LEU A CA 1
ATOM 657 C C . LEU A 1 85 ? -3.062 -9.015 4.259 1.00 97.25 85 LEU A C 1
ATOM 659 O O . LEU A 1 85 ? -2.820 -8.876 3.062 1.00 97.25 85 LEU A O 1
ATOM 663 N N . ASP A 1 86 ? -3.855 -9.987 4.712 1.00 97.19 86 ASP A N 1
ATOM 664 C CA . ASP A 1 86 ? -4.462 -10.982 3.826 1.00 97.19 86 ASP A CA 1
ATOM 665 C C . ASP A 1 86 ? -5.483 -10.334 2.874 1.00 97.19 86 ASP A C 1
ATOM 667 O O . ASP A 1 86 ? -5.517 -10.666 1.690 1.00 97.19 86 ASP A O 1
ATOM 671 N N . GLU A 1 87 ? -6.266 -9.355 3.337 1.00 95.88 87 GLU A N 1
ATOM 672 C CA . GLU A 1 87 ? -7.159 -8.572 2.469 1.00 95.88 87 GLU A CA 1
ATOM 673 C C . GLU A 1 87 ? -6.388 -7.748 1.437 1.00 95.88 87 GLU A C 1
ATOM 675 O O . GLU A 1 87 ? -6.804 -7.684 0.278 1.00 95.88 87 GLU A O 1
ATOM 680 N N . VAL A 1 88 ? -5.252 -7.157 1.822 1.00 94.94 88 VAL A N 1
ATOM 681 C CA . VAL A 1 88 ? -4.391 -6.408 0.894 1.00 94.94 88 VAL A CA 1
ATOM 682 C C . VAL A 1 88 ? -3.831 -7.325 -0.190 1.00 94.94 88 VAL A C 1
ATOM 684 O O . VAL A 1 88 ? -3.935 -6.990 -1.369 1.00 94.94 88 VAL A O 1
ATOM 687 N N . ILE A 1 89 ? -3.297 -8.493 0.183 1.00 95.94 89 ILE A N 1
ATOM 688 C CA . ILE A 1 89 ? -2.769 -9.482 -0.769 1.00 95.94 89 ILE A CA 1
ATOM 689 C C . ILE A 1 89 ? -3.881 -9.953 -1.715 1.00 95.94 89 ILE A C 1
ATOM 691 O O . ILE A 1 89 ? -3.725 -9.883 -2.932 1.00 95.94 89 ILE A O 1
ATOM 695 N N . ASN A 1 90 ? -5.044 -10.338 -1.182 1.00 94.81 90 ASN A N 1
ATOM 696 C CA . ASN A 1 90 ? -6.175 -10.800 -1.992 1.00 94.81 90 ASN A CA 1
ATOM 697 C C . ASN A 1 90 ? -6.698 -9.717 -2.952 1.00 94.81 90 ASN A C 1
ATOM 699 O O . ASN A 1 90 ? -7.065 -10.006 -4.098 1.00 94.81 90 ASN A O 1
ATOM 703 N N . THR A 1 91 ? -6.738 -8.464 -2.494 1.00 93.19 91 THR A N 1
ATOM 704 C CA . THR A 1 91 ? -7.151 -7.319 -3.316 1.00 93.19 91 THR A CA 1
ATOM 705 C C . THR A 1 91 ? -6.133 -7.052 -4.416 1.00 93.19 91 THR A C 1
ATOM 707 O O . THR A 1 91 ? -6.523 -6.854 -5.567 1.00 93.19 91 THR A O 1
ATOM 710 N N . PHE A 1 92 ? -4.839 -7.105 -4.092 1.00 93.62 92 PHE A N 1
ATOM 711 C CA . PHE A 1 92 ? -3.754 -6.964 -5.056 1.00 93.62 92 PHE A CA 1
ATOM 712 C C . PHE A 1 92 ? -3.811 -8.059 -6.130 1.00 93.62 92 PHE A C 1
ATOM 714 O O . PHE A 1 92 ? -3.822 -7.746 -7.318 1.00 93.62 92 PHE A O 1
ATOM 721 N N . ASP A 1 93 ? -3.962 -9.326 -5.741 1.00 93.38 93 ASP A N 1
ATOM 722 C CA . ASP A 1 93 ? -4.082 -10.447 -6.682 1.00 93.38 93 ASP A CA 1
ATOM 723 C C . ASP A 1 93 ? -5.305 -10.300 -7.594 1.00 93.38 93 ASP A C 1
ATOM 725 O O . ASP A 1 93 ? -5.254 -10.576 -8.796 1.00 93.38 93 ASP A O 1
ATOM 729 N N . THR A 1 94 ? -6.426 -9.836 -7.040 1.00 93.06 94 THR A N 1
ATOM 730 C CA . THR A 1 94 ? -7.650 -9.577 -7.810 1.00 93.06 94 THR A CA 1
ATOM 731 C C . THR A 1 94 ? -7.464 -8.420 -8.790 1.00 93.06 94 THR A C 1
ATOM 733 O O . THR A 1 94 ? -7.899 -8.515 -9.940 1.00 93.06 94 THR A O 1
ATOM 736 N N . PHE A 1 95 ? -6.793 -7.352 -8.359 1.00 92.44 95 PHE A N 1
ATOM 737 C CA . PHE A 1 95 ? -6.454 -6.204 -9.193 1.00 92.44 95 PHE A CA 1
ATOM 738 C C . PHE A 1 95 ? -5.541 -6.610 -10.357 1.00 92.44 95 PHE A C 1
ATOM 740 O O . PHE A 1 95 ? -5.838 -6.300 -11.512 1.00 92.44 95 PHE A O 1
ATOM 747 N N . MET A 1 96 ? -4.484 -7.377 -10.077 1.00 91.88 96 MET A N 1
ATOM 748 C CA . MET A 1 96 ? -3.482 -7.769 -11.069 1.00 91.88 96 MET A CA 1
ATOM 749 C C . MET A 1 96 ? -4.006 -8.743 -12.134 1.00 91.88 96 MET A C 1
ATOM 751 O O . MET A 1 96 ? -3.502 -8.729 -13.254 1.00 91.88 96 MET A O 1
ATOM 755 N N . LYS A 1 97 ? -5.053 -9.537 -11.856 1.00 90.38 97 LYS A N 1
ATOM 756 C CA . LYS A 1 97 ? -5.646 -10.474 -12.840 1.00 90.38 97 LYS A CA 1
ATOM 757 C C . LYS A 1 97 ? -6.147 -9.809 -14.124 1.00 90.38 97 LYS A C 1
ATOM 759 O O . LYS A 1 97 ? -6.139 -10.449 -15.170 1.00 90.38 97 LYS A O 1
ATOM 764 N N . ASN A 1 98 ? -6.609 -8.562 -14.046 1.00 86.00 98 ASN A N 1
ATOM 765 C CA . ASN A 1 98 ? -7.2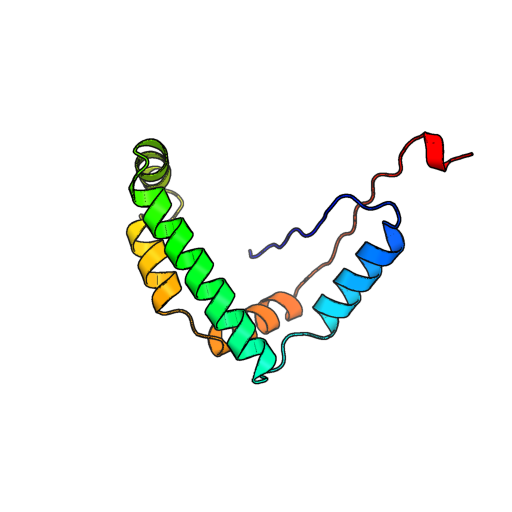22 -7.853 -15.175 1.00 86.00 98 ASN A CA 1
ATOM 766 C C . ASN A 1 98 ? -6.525 -6.519 -15.473 1.00 86.00 98 ASN A C 1
ATOM 768 O O . ASN A 1 98 ? -7.106 -5.649 -16.124 1.00 86.00 98 ASN A O 1
ATOM 772 N N . VAL A 1 99 ? -5.307 -6.322 -14.960 1.00 89.06 99 VAL A N 1
ATOM 773 C CA . VAL A 1 99 ? -4.626 -5.036 -15.088 1.00 89.06 99 VAL A CA 1
ATOM 774 C C . VAL A 1 99 ? -4.066 -4.855 -16.498 1.00 89.06 99 VAL A C 1
ATOM 776 O O . VAL A 1 99 ? -3.400 -5.728 -17.052 1.00 89.06 99 VAL A O 1
ATOM 779 N N . VAL A 1 100 ? -4.306 -3.679 -17.074 1.00 90.62 100 VAL A N 1
ATOM 780 C CA . VAL A 1 100 ? -3.614 -3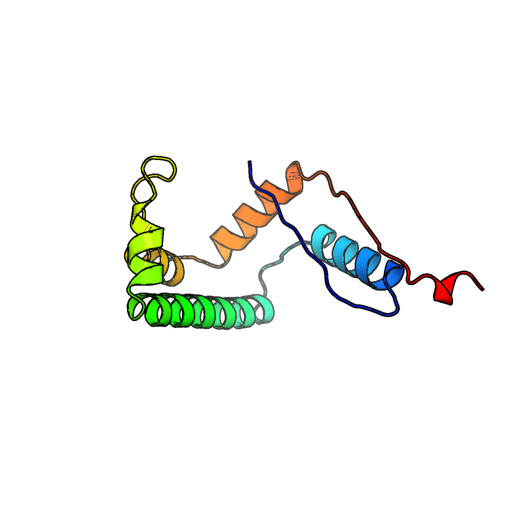.210 -18.277 1.00 90.62 100 VAL A CA 1
ATOM 781 C C . VAL A 1 100 ? -2.645 -2.121 -17.843 1.00 90.62 100 VAL A C 1
ATOM 783 O O . VAL A 1 100 ? -3.063 -1.074 -17.350 1.00 90.62 100 VAL A O 1
ATOM 786 N N . ILE A 1 101 ? -1.345 -2.363 -18.010 1.00 91.44 101 ILE A N 1
ATOM 787 C CA . ILE A 1 101 ? -0.306 -1.417 -17.591 1.00 91.44 101 ILE A CA 1
ATOM 788 C C . ILE A 1 101 ? 0.050 -0.508 -18.767 1.00 91.44 101 ILE A C 1
ATOM 790 O O . ILE A 1 101 ? 0.614 -0.959 -19.764 1.00 91.44 101 ILE A O 1
ATOM 794 N N . SER A 1 102 ? -0.236 0.785 -18.623 1.00 93.31 102 SER A N 1
ATOM 795 C CA . SER A 1 102 ? 0.237 1.834 -19.534 1.00 93.31 102 SER A CA 1
ATOM 796 C C . SER A 1 102 ? 1.420 2.569 -18.912 1.00 93.31 102 SER A C 1
ATOM 798 O O . SER A 1 102 ? 1.401 2.880 -17.725 1.00 93.31 102 SER A O 1
ATOM 800 N N . THR A 1 103 ? 2.452 2.857 -19.706 1.00 93.38 103 THR A N 1
ATOM 801 C CA . THR A 1 103 ? 3.658 3.556 -19.238 1.00 93.38 103 THR A CA 1
ATOM 802 C C . THR A 1 103 ? 3.857 4.859 -19.987 1.00 93.38 103 THR A C 1
ATOM 804 O O . THR A 1 103 ? 3.830 4.868 -21.216 1.00 93.38 103 THR A O 1
ATOM 807 N N . PHE A 1 104 ? 4.140 5.929 -19.249 1.00 91.75 104 PHE A N 1
ATOM 808 C CA . PHE A 1 104 ? 4.459 7.245 -19.791 1.00 91.75 104 PHE A CA 1
ATOM 809 C C . PHE A 1 104 ? 5.814 7.689 -19.244 1.00 91.75 104 PHE A C 1
ATOM 811 O O . PHE A 1 104 ? 6.098 7.491 -18.065 1.00 91.75 104 PHE A O 1
ATOM 818 N N . LYS A 1 105 ? 6.648 8.286 -20.098 1.00 91.25 105 LYS A N 1
ATOM 819 C CA . LYS A 1 105 ? 7.909 8.914 -19.694 1.00 91.25 105 LYS A CA 1
ATOM 820 C C . LYS A 1 105 ? 8.021 10.299 -20.312 1.00 91.25 105 LYS A C 1
ATOM 822 O O . LYS A 1 105 ? 7.581 10.507 -21.443 1.00 91.25 105 LYS A O 1
ATOM 827 N N . MET A 1 106 ? 8.618 11.221 -19.569 1.00 88.12 106 MET A N 1
ATOM 828 C CA . MET A 1 106 ? 8.936 12.564 -20.038 1.00 88.12 106 MET A CA 1
ATOM 829 C C . MET A 1 106 ? 10.451 12.720 -20.001 1.00 88.12 106 MET A C 1
ATOM 831 O O . MET A 1 106 ? 11.048 12.748 -18.930 1.00 88.12 106 MET A O 1
ATOM 835 N N . ASP A 1 107 ? 11.068 12.779 -21.178 1.00 84.06 107 ASP A N 1
ATOM 836 C CA . ASP A 1 107 ? 12.500 13.036 -21.299 1.00 84.06 107 ASP A CA 1
ATOM 837 C C . ASP A 1 107 ? 12.723 14.557 -21.342 1.00 84.06 107 ASP A C 1
ATOM 839 O O . ASP A 1 107 ? 11.988 15.279 -22.026 1.00 84.06 107 ASP A O 1
ATOM 843 N N . SER A 1 108 ? 13.736 15.062 -20.632 1.00 78.50 108 SER A N 1
ATOM 844 C CA . SER A 1 108 ? 14.124 16.471 -20.751 1.00 78.50 108 SER A CA 1
ATOM 845 C C . SER A 1 108 ? 14.672 16.743 -22.159 1.00 78.50 108 SER A C 1
ATOM 847 O O . SER A 1 108 ? 15.317 15.885 -22.765 1.00 78.50 108 SER A O 1
ATOM 849 N N . GLU A 1 109 ? 14.453 17.945 -22.702 1.00 72.56 109 GLU A N 1
ATOM 850 C CA . GLU A 1 109 ? 14.955 18.295 -24.044 1.00 72.56 109 GLU A CA 1
ATOM 851 C C . GLU A 1 109 ? 16.480 18.142 -24.187 1.00 72.56 109 GLU A C 1
ATOM 853 O O . GLU A 1 109 ? 16.983 17.897 -25.282 1.00 72.56 109 GLU A O 1
ATOM 858 N N . GLN A 1 110 ? 17.223 18.241 -23.082 1.00 62.16 110 GLN A N 1
ATOM 859 C CA . GLN A 1 110 ? 18.683 18.157 -23.065 1.00 62.16 110 GLN A CA 1
ATOM 860 C C . GLN A 1 110 ? 19.213 16.724 -23.240 1.00 62.16 110 GLN A C 1
ATOM 862 O O . GLN A 1 110 ? 20.343 16.562 -23.686 1.00 62.16 110 GLN A O 1
ATOM 867 N N . ALA A 1 111 ? 18.404 15.696 -22.959 1.00 57.78 111 ALA A N 1
ATOM 868 C CA . ALA A 1 111 ? 18.789 14.287 -23.088 1.00 57.78 111 ALA A CA 1
ATOM 869 C C . ALA A 1 111 ? 18.744 13.754 -24.539 1.00 57.78 111 ALA A C 1
ATOM 871 O O . ALA A 1 111 ? 19.023 12.581 -24.774 1.00 57.78 111 ALA A O 1
ATOM 872 N N . LYS A 1 112 ? 18.368 14.597 -25.516 1.00 51.56 112 LYS A N 1
ATOM 873 C CA . LYS A 1 112 ? 18.289 14.259 -26.952 1.00 51.56 112 LYS A CA 1
ATOM 874 C C . LYS A 1 112 ? 19.545 14.634 -27.763 1.00 51.56 112 LYS A C 1
ATOM 876 O O . LYS A 1 112 ? 19.514 14.506 -28.987 1.00 51.56 112 LYS A O 1
ATOM 881 N N . LYS A 1 113 ? 20.606 15.130 -27.119 1.00 39.59 113 LYS A N 1
ATOM 882 C CA . LYS A 1 113 ? 21.919 15.393 -27.735 1.00 39.59 113 LYS A CA 1
ATOM 883 C C . LYS A 1 113 ? 22.908 14.296 -27.378 1.00 39.59 113 LYS A C 1
ATOM 885 O O . LYS A 1 113 ? 23.743 13.996 -28.256 1.00 39.59 113 LYS A O 1
#

Sequence (113 aa):
ALFLTLGGDTNHPTELIQALKDILTTGLMKSDALLKDFELAKKEMYGRSITRMNSLEAIANSFEGENYGNTTIFDEAMLYQDISLDEVINTFDTFMKNVVISTFKMDSEQAKK

Foldseek 3Di:
DDDDDDDDDDPCQVVVVVVVVVDLVVADDDDPVLQVVLVVVLVVQLVVLVVLVVDPVQQVVQCVPPVPDSDGSVNSNVCSVPDDPVNVRVVSVVQSVPDDDDDDDDDDPVVVD

Radius of gyration: 18.19 Å; chains: 1; bounding box: 46×35×41 Å

Organism: NCBI:txid2666298

pLDDT: mean 88.13, std 11.29, range [39.59, 98.06]